Protein AF-A0A1H7RR85-F1 (afdb_monomer_lite)

pLDDT: mean 93.46, std 12.48, range [36.0, 98.44]

Structure (mmCIF, N/CA/C/O backbone):
data_AF-A0A1H7RR85-F1
#
_entry.id   AF-A0A1H7RR85-F1
#
loop_
_atom_site.group_PDB
_atom_site.id
_atom_site.type_symbol
_atom_site.label_atom_id
_atom_site.label_alt_id
_atom_site.label_comp_id
_atom_site.label_asym_id
_atom_site.label_entity_id
_atom_site.label_seq_id
_atom_site.pdbx_PDB_ins_code
_atom_site.Cartn_x
_atom_site.Cartn_y
_atom_site.Cartn_z
_atom_site.occupancy
_atom_site.B_iso_or_equiv
_atom_site.auth_seq_id
_atom_site.auth_comp_id
_atom_site.auth_asym_id
_atom_site.auth_atom_id
_atom_site.pdbx_PDB_model_num
ATOM 1 N N . MET A 1 1 ? 9.958 -6.791 -5.506 1.00 94.75 1 MET A N 1
ATOM 2 C CA . MET A 1 1 ? 10.403 -5.615 -4.716 1.00 94.75 1 MET A CA 1
ATOM 3 C C . MET A 1 1 ? 9.496 -5.443 -3.506 1.00 94.75 1 MET A C 1
ATOM 5 O O . MET A 1 1 ? 8.387 -5.970 -3.535 1.00 94.75 1 MET A O 1
ATOM 9 N N . LYS A 1 2 ? 9.946 -4.750 -2.452 1.00 96.06 2 LYS A N 1
ATOM 10 C CA . LYS A 1 2 ? 9.147 -4.487 -1.241 1.00 96.06 2 LYS A CA 1
ATOM 11 C C . LYS A 1 2 ? 8.922 -2.987 -1.073 1.00 96.06 2 LYS A C 1
ATOM 13 O O . LYS A 1 2 ? 9.828 -2.200 -1.328 1.00 96.06 2 LYS A O 1
ATOM 18 N N . ALA A 1 3 ? 7.730 -2.607 -0.629 1.00 97.44 3 ALA A N 1
ATOM 19 C CA . ALA A 1 3 ? 7.388 -1.239 -0.272 1.00 97.44 3 ALA A CA 1
ATOM 20 C C . ALA A 1 3 ? 6.760 -1.169 1.123 1.00 97.44 3 ALA A C 1
ATOM 22 O O . ALA A 1 3 ? 6.034 -2.073 1.548 1.00 97.44 3 ALA A O 1
ATOM 23 N N . VAL A 1 4 ? 7.047 -0.064 1.809 1.00 98.12 4 VAL A N 1
ATOM 24 C CA . VAL A 1 4 ? 6.327 0.401 2.996 1.00 98.12 4 VAL A CA 1
ATOM 25 C C . VAL A 1 4 ? 5.746 1.761 2.656 1.00 98.12 4 VAL A C 1
ATOM 27 O O . VAL A 1 4 ? 6.494 2.656 2.263 1.00 98.12 4 VAL A O 1
ATOM 30 N N . ALA A 1 5 ? 4.432 1.902 2.768 1.00 98.00 5 ALA A N 1
ATOM 31 C CA . ALA A 1 5 ? 3.703 3.086 2.347 1.00 98.00 5 ALA A CA 1
ATOM 32 C C . ALA A 1 5 ? 2.885 3.672 3.499 1.00 98.00 5 ALA A C 1
ATOM 34 O O . ALA A 1 5 ? 2.162 2.939 4.170 1.00 98.00 5 ALA A O 1
ATOM 35 N N . GLN A 1 6 ? 2.971 4.988 3.686 1.00 98.38 6 GLN A N 1
ATOM 36 C CA . GLN A 1 6 ? 2.063 5.741 4.545 1.00 98.38 6 GLN A CA 1
ATOM 37 C C . GLN A 1 6 ? 0.768 5.997 3.781 1.00 98.38 6 GLN A C 1
ATOM 39 O O . GLN A 1 6 ? 0.788 6.610 2.709 1.00 98.38 6 GLN A O 1
ATOM 44 N N . ILE A 1 7 ? -0.350 5.540 4.330 1.00 98.38 7 ILE A N 1
ATOM 45 C CA . ILE A 1 7 ? -1.663 5.611 3.698 1.00 98.38 7 ILE A CA 1
ATOM 46 C C . ILE A 1 7 ? -2.523 6.632 4.437 1.00 98.38 7 ILE A C 1
ATOM 48 O O . ILE A 1 7 ? -2.699 6.560 5.653 1.00 98.38 7 ILE A O 1
ATOM 52 N N . LYS A 1 8 ? -3.070 7.602 3.700 1.00 97.81 8 LYS A N 1
ATOM 53 C CA . LYS A 1 8 ? -4.035 8.553 4.257 1.00 97.81 8 LYS A CA 1
ATOM 54 C C . LYS A 1 8 ? -5.367 7.845 4.521 1.00 97.81 8 LYS A C 1
ATOM 56 O O . LYS A 1 8 ? -5.781 7.006 3.725 1.00 97.81 8 LYS A O 1
ATOM 61 N N . ASN A 1 9 ? -6.065 8.245 5.585 1.00 96.62 9 ASN A N 1
ATOM 62 C CA . ASN A 1 9 ? -7.387 7.725 5.952 1.00 96.62 9 ASN A CA 1
ATOM 63 C C . ASN A 1 9 ? -7.398 6.205 6.200 1.00 96.62 9 ASN A C 1
ATOM 65 O O . ASN A 1 9 ? -8.388 5.554 5.913 1.00 96.62 9 ASN A O 1
ATOM 69 N N . LEU A 1 10 ? -6.295 5.613 6.659 1.00 96.50 10 LEU A N 1
ATOM 70 C CA . LEU A 1 10 ? -6.257 4.217 7.096 1.00 96.50 10 LEU A CA 1
ATOM 71 C C . LEU A 1 10 ? -6.334 4.197 8.626 1.00 96.50 10 LEU A C 1
ATOM 73 O O . LEU A 1 10 ? -5.316 4.074 9.292 1.00 96.50 10 LEU A O 1
ATOM 77 N N . ASN A 1 11 ? -7.529 4.432 9.162 1.00 93.31 11 ASN A N 1
ATOM 78 C CA . ASN A 1 11 ? -7.777 4.714 10.582 1.00 93.31 11 ASN A CA 1
ATOM 79 C C . ASN A 1 11 ? -8.749 3.726 11.249 1.00 93.31 11 ASN A C 1
ATOM 81 O O . ASN A 1 11 ? -9.111 3.918 12.407 1.00 93.31 11 ASN A O 1
ATOM 85 N N . GLY A 1 12 ? -9.150 2.664 10.549 1.00 94.94 12 GLY A N 1
ATOM 86 C CA . GLY A 1 12 ? -10.060 1.665 11.087 1.00 94.94 12 GLY A CA 1
ATOM 87 C C . GLY A 1 12 ? -10.046 0.342 10.327 1.00 94.94 12 GLY A C 1
ATOM 88 O O . GLY A 1 12 ? -9.371 0.154 9.306 1.00 94.94 12 GLY A O 1
ATOM 89 N N . TYR A 1 13 ? -10.792 -0.619 10.872 1.00 96.38 13 TYR A N 1
ATOM 90 C CA . TYR A 1 13 ? -10.948 -1.949 10.283 1.00 96.38 13 TYR A CA 1
ATOM 91 C C . TYR A 1 13 ? -11.744 -1.917 8.975 1.00 96.38 13 TYR A C 1
ATOM 93 O O . TYR A 1 13 ? -11.463 -2.710 8.074 1.00 96.38 13 TYR A O 1
ATOM 101 N N . GLU A 1 14 ? -12.705 -1.002 8.841 1.00 96.88 14 GLU A N 1
ATOM 102 C CA . GLU A 1 14 ? -13.478 -0.835 7.609 1.00 96.88 14 GLU 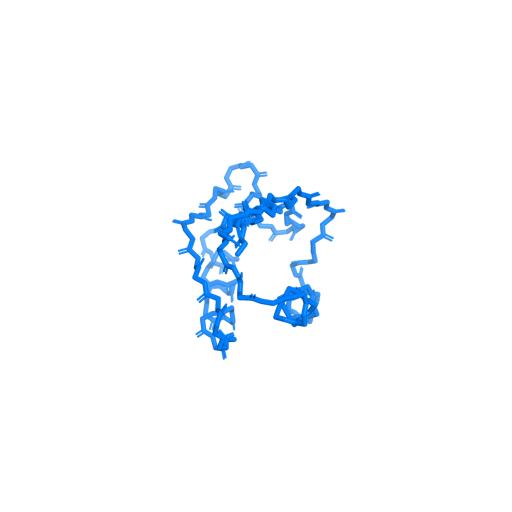A CA 1
ATOM 103 C C . GLU A 1 14 ? -12.579 -0.364 6.462 1.00 96.88 14 GLU A C 1
ATOM 105 O O . GLU A 1 14 ? -12.551 -0.979 5.393 1.00 96.88 14 GLU A O 1
ATOM 110 N N . GLU A 1 15 ? -11.745 0.642 6.717 1.00 97.25 15 GLU A N 1
ATOM 111 C CA . GLU A 1 15 ? -10.767 1.184 5.777 1.00 97.25 15 GLU A CA 1
ATOM 112 C C . GLU A 1 15 ? -9.721 0.130 5.403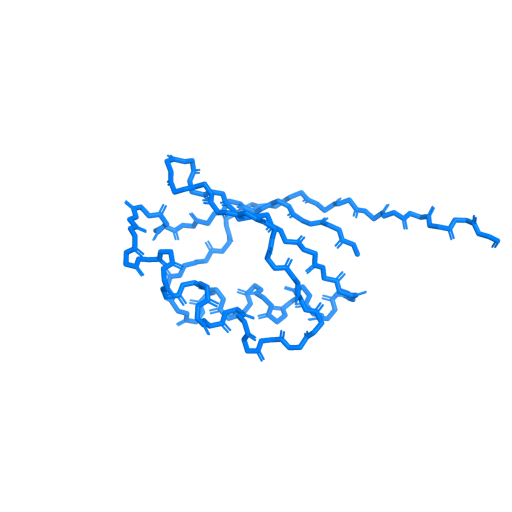 1.00 97.25 15 GLU A C 1
ATOM 114 O O . GLU A 1 15 ? -9.417 -0.066 4.222 1.00 97.25 15 GLU A O 1
ATOM 119 N N . LYS A 1 16 ? -9.224 -0.635 6.387 1.00 97.69 16 LYS A N 1
ATOM 120 C CA . LYS A 1 16 ? -8.340 -1.785 6.135 1.00 97.69 16 LYS A CA 1
ATOM 121 C C . LYS A 1 16 ? -8.988 -2.795 5.189 1.00 97.69 16 LYS A C 1
ATOM 123 O O . LYS A 1 16 ? -8.333 -3.254 4.251 1.00 97.69 16 LYS A O 1
ATOM 128 N N . ASN A 1 17 ? -10.258 -3.134 5.401 1.00 97.81 17 ASN A N 1
ATOM 129 C CA . ASN A 1 17 ? -10.980 -4.080 4.552 1.00 97.81 17 ASN A CA 1
ATOM 130 C C . ASN A 1 17 ? -11.189 -3.535 3.133 1.00 97.81 17 ASN A C 1
ATOM 132 O O . ASN A 1 17 ? -11.039 -4.282 2.163 1.00 97.81 17 ASN A O 1
ATOM 136 N N . ILE A 1 18 ? -11.478 -2.238 2.986 1.00 97.81 18 ILE A N 1
ATOM 137 C CA . ILE A 1 18 ? -11.576 -1.566 1.683 1.00 97.81 18 ILE A CA 1
ATOM 138 C C . ILE A 1 18 ? -10.238 -1.645 0.941 1.00 97.81 18 ILE A C 1
ATOM 140 O O . ILE A 1 18 ? -10.217 -2.054 -0.225 1.00 97.81 18 ILE A O 1
ATOM 144 N N . VAL A 1 19 ? -9.126 -1.312 1.603 1.00 98.12 19 VAL A N 1
ATOM 145 C CA . VAL A 1 19 ? -7.777 -1.389 1.023 1.00 98.12 19 VAL A CA 1
ATOM 146 C C . VAL A 1 19 ? -7.444 -2.825 0.614 1.00 98.12 19 VAL A C 1
ATOM 148 O O . VAL A 1 19 ? -7.115 -3.061 -0.548 1.00 98.12 19 VAL A O 1
ATOM 151 N N . LEU A 1 20 ? -7.596 -3.801 1.516 1.00 97.56 20 LEU A N 1
ATOM 152 C CA . LEU A 1 20 ? -7.297 -5.212 1.237 1.00 97.56 20 LEU A CA 1
ATOM 153 C C . LEU A 1 20 ? -8.087 -5.746 0.047 1.00 97.56 20 LEU A C 1
ATOM 155 O O . LEU A 1 20 ? -7.506 -6.327 -0.867 1.00 97.56 20 LEU A O 1
ATOM 159 N N . ARG A 1 21 ? -9.405 -5.527 0.043 1.00 97.38 21 ARG A N 1
ATOM 160 C CA . ARG A 1 21 ? -10.313 -6.030 -0.992 1.00 97.38 21 ARG A CA 1
ATOM 161 C C . ARG A 1 21 ? -9.978 -5.477 -2.375 1.00 97.38 21 ARG A C 1
ATOM 163 O O . ARG A 1 21 ? -10.160 -6.175 -3.365 1.00 97.38 21 ARG A O 1
ATOM 170 N N . ASN A 1 22 ? -9.570 -4.214 -2.465 1.00 98.12 22 ASN A N 1
ATOM 171 C CA . ASN A 1 22 ? -9.254 -3.584 -3.746 1.00 98.12 22 ASN A CA 1
ATOM 172 C C . ASN A 1 22 ? -7.848 -3.943 -4.225 1.00 98.12 22 ASN A C 1
ATOM 174 O O . ASN A 1 22 ? -7.673 -4.309 -5.386 1.00 98.12 22 ASN A O 1
ATOM 178 N N . LEU A 1 23 ? -6.866 -3.931 -3.325 1.00 97.75 23 LEU A N 1
ATOM 179 C CA . LEU A 1 23 ? -5.498 -4.286 -3.672 1.00 97.75 23 LEU A CA 1
ATOM 180 C C . LEU A 1 23 ? -5.358 -5.766 -4.045 1.00 97.75 23 LEU A C 1
ATOM 182 O O . LEU A 1 23 ? -4.629 -6.072 -4.983 1.00 97.75 23 LEU A O 1
ATOM 186 N N . SER A 1 24 ? -6.107 -6.680 -3.421 1.00 95.56 24 SER A N 1
ATOM 187 C CA . SER A 1 24 ? -6.071 -8.111 -3.771 1.00 95.56 24 SER A CA 1
ATOM 188 C C . SER A 1 24 ? -6.487 -8.426 -5.216 1.00 95.56 24 SER A C 1
ATOM 190 O O . SER A 1 24 ? -6.228 -9.528 -5.691 1.00 95.56 24 SER A O 1
ATOM 192 N N . ARG A 1 25 ? -7.102 -7.473 -5.932 1.00 95.44 25 ARG A N 1
ATOM 193 C CA . ARG A 1 25 ? -7.464 -7.600 -7.355 1.00 95.44 25 ARG A CA 1
ATOM 194 C C . ARG A 1 25 ? -6.350 -7.186 -8.309 1.00 95.44 25 ARG A C 1
ATOM 196 O O . ARG A 1 25 ? -6.455 -7.421 -9.511 1.00 95.44 25 ARG A O 1
ATOM 203 N N . ILE A 1 26 ? -5.298 -6.550 -7.802 1.00 96.38 26 ILE A N 1
ATOM 204 C CA . ILE A 1 26 ? -4.134 -6.196 -8.605 1.00 96.38 26 ILE A CA 1
ATOM 205 C C . ILE A 1 26 ? -3.258 -7.443 -8.707 1.00 96.38 26 ILE A C 1
ATOM 207 O O . ILE A 1 26 ? -2.756 -7.952 -7.709 1.00 96.38 26 ILE A O 1
ATOM 211 N N . MET A 1 27 ? -3.067 -7.943 -9.925 1.00 93.56 27 MET A N 1
ATOM 212 C CA . MET A 1 27 ? -2.127 -9.034 -10.176 1.00 93.56 27 MET A CA 1
ATOM 213 C C . MET A 1 27 ? -0.704 -8.626 -9.760 1.00 93.56 27 MET A C 1
ATOM 215 O O . MET A 1 27 ? -0.332 -7.453 -9.840 1.00 93.56 27 MET A O 1
ATOM 219 N N . ASP A 1 28 ? 0.095 -9.601 -9.328 1.00 95.56 28 ASP A N 1
ATOM 220 C CA . ASP A 1 28 ? 1.512 -9.430 -8.988 1.00 95.56 28 ASP A CA 1
ATOM 221 C C . ASP A 1 28 ? 1.813 -8.515 -7.791 1.00 95.56 28 ASP A C 1
ATOM 223 O O . ASP A 1 28 ? 2.920 -7.968 -7.671 1.00 95.56 28 ASP A O 1
ATOM 227 N N . ILE A 1 29 ? 0.848 -8.370 -6.879 1.00 96.69 29 ILE A N 1
ATOM 228 C CA . ILE A 1 29 ? 1.083 -7.813 -5.546 1.00 96.69 29 ILE A CA 1
ATOM 229 C C . ILE A 1 29 ? 0.890 -8.876 -4.469 1.00 96.69 29 ILE A C 1
ATOM 231 O O . ILE A 1 29 ? 0.096 -9.803 -4.612 1.00 96.69 29 ILE A O 1
ATOM 235 N N . LYS A 1 30 ? 1.573 -8.703 -3.339 1.00 96.94 30 LYS A N 1
ATOM 236 C CA . LYS A 1 30 ? 1.313 -9.471 -2.120 1.00 96.94 30 LYS A CA 1
ATOM 237 C C . LYS A 1 30 ? 1.313 -8.532 -0.929 1.00 96.94 30 LYS A C 1
ATOM 239 O O . LYS A 1 30 ? 2.348 -7.947 -0.617 1.00 96.94 30 LYS A O 1
ATOM 244 N N . ILE A 1 31 ? 0.176 -8.398 -0.255 1.00 97.31 31 ILE A N 1
ATOM 245 C CA . ILE A 1 31 ? 0.115 -7.661 1.009 1.00 97.31 31 ILE A CA 1
ATOM 246 C C . ILE A 1 31 ? 0.810 -8.500 2.082 1.00 97.31 31 ILE A C 1
ATOM 248 O O . ILE A 1 31 ? 0.542 -9.693 2.211 1.00 97.31 31 ILE A O 1
ATOM 252 N N . ILE A 1 32 ? 1.753 -7.886 2.792 1.00 97.38 32 ILE A N 1
ATOM 253 C CA . ILE A 1 32 ? 2.497 -8.513 3.886 1.00 97.38 32 ILE A CA 1
ATOM 254 C C . ILE A 1 32 ? 1.834 -8.182 5.213 1.00 97.38 32 ILE A C 1
ATOM 256 O O . ILE A 1 32 ? 1.609 -9.085 6.009 1.00 97.38 32 ILE A O 1
ATOM 260 N N . ASP A 1 33 ? 1.525 -6.905 5.431 1.00 96.81 33 ASP A N 1
ATOM 261 C CA . ASP A 1 33 ? 0.902 -6.440 6.664 1.00 96.81 33 ASP A CA 1
ATOM 262 C C . ASP A 1 33 ? 0.223 -5.076 6.472 1.00 96.81 33 ASP A C 1
ATOM 264 O O . ASP A 1 33 ? 0.545 -4.329 5.539 1.00 96.81 33 ASP A O 1
ATOM 268 N N . ILE A 1 34 ? -0.713 -4.763 7.367 1.00 97.50 34 ILE A N 1
ATOM 269 C CA . ILE A 1 34 ? -1.385 -3.469 7.481 1.00 97.50 34 ILE A CA 1
ATOM 270 C C . ILE A 1 34 ? -1.465 -3.092 8.958 1.00 97.50 34 ILE A C 1
ATOM 272 O O . ILE A 1 34 ? -2.241 -3.689 9.712 1.00 97.50 34 ILE A O 1
ATOM 276 N N . 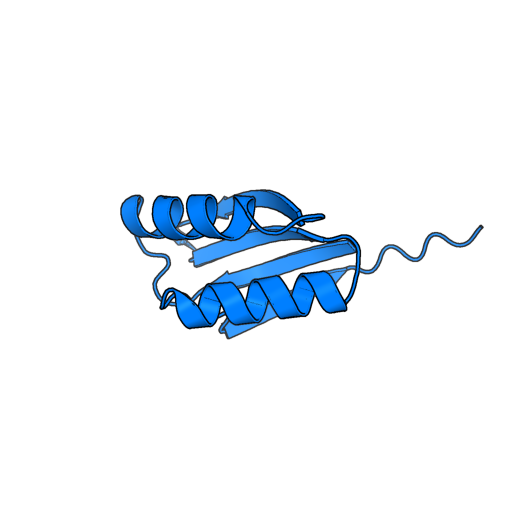ASP A 1 35 ? -0.721 -2.050 9.319 1.00 96.81 35 ASP A N 1
ATOM 277 C CA . ASP A 1 35 ? -0.725 -1.430 10.643 1.00 96.81 35 ASP A CA 1
ATOM 278 C C . ASP A 1 35 ? -1.686 -0.233 10.607 1.00 96.81 35 ASP A C 1
ATOM 280 O O . ASP A 1 35 ? -1.359 0.817 10.051 1.00 96.81 35 ASP A O 1
ATOM 284 N N . ILE A 1 36 ? -2.898 -0.420 11.142 1.00 96.75 36 ILE A N 1
ATOM 285 C CA . ILE A 1 36 ? -3.941 0.619 11.175 1.00 96.75 36 ILE A CA 1
ATOM 286 C C . ILE A 1 36 ? -3.540 1.759 12.119 1.00 96.75 36 ILE A C 1
ATOM 288 O O . ILE A 1 36 ? -3.719 2.919 11.768 1.00 96.75 36 ILE A O 1
ATOM 292 N N . GLU A 1 37 ? -2.943 1.445 13.271 1.00 95.94 37 GLU A N 1
ATOM 293 C CA . GLU A 1 37 ? -2.552 2.442 14.279 1.00 95.94 37 GLU A CA 1
ATOM 294 C C . GLU A 1 37 ? -1.559 3.460 13.709 1.00 95.94 37 GLU A C 1
ATOM 296 O O . GLU A 1 37 ? -1.622 4.653 14.004 1.00 95.94 37 GLU A O 1
ATOM 301 N N . LYS A 1 38 ? -0.645 3.000 12.845 1.00 96.38 38 LYS A N 1
ATOM 302 C CA . LYS A 1 38 ? 0.328 3.868 12.164 1.00 96.38 38 LYS A CA 1
ATOM 303 C C . LYS A 1 38 ? -0.097 4.296 10.759 1.00 96.38 38 LYS A C 1
ATOM 305 O O . LYS A 1 38 ? 0.609 5.083 10.128 1.00 96.38 38 LYS A O 1
ATOM 310 N N . GLY A 1 39 ? -1.199 3.772 10.229 1.00 97.25 39 GLY A N 1
ATOM 311 C CA . GLY A 1 39 ? -1.609 3.976 8.839 1.00 97.25 39 GLY A CA 1
ATOM 312 C C . GLY A 1 39 ? -0.580 3.469 7.816 1.00 97.25 39 GLY A C 1
ATOM 313 O O . GLY A 1 39 ? -0.373 4.109 6.782 1.00 97.25 39 GLY A O 1
ATOM 314 N N . LEU A 1 40 ? 0.094 2.347 8.092 1.00 98.06 40 LEU A N 1
ATOM 315 C CA . LEU A 1 40 ? 1.132 1.784 7.221 1.00 98.06 40 LEU A CA 1
ATOM 316 C C . LEU A 1 40 ? 0.650 0.553 6.451 1.00 98.06 40 LEU A C 1
ATOM 318 O O . LEU A 1 40 ? 0.029 -0.356 7.000 1.00 98.06 40 LEU A O 1
ATOM 322 N N . LEU A 1 41 ? 1.035 0.492 5.177 1.00 98.25 41 LEU A N 1
ATOM 323 C CA . LEU A 1 41 ? 0.830 -0.647 4.288 1.00 98.25 41 LEU A CA 1
ATOM 324 C C . LEU A 1 41 ? 2.177 -1.247 3.876 1.00 98.25 41 LEU A C 1
ATOM 326 O O . LEU A 1 41 ? 3.015 -0.571 3.273 1.00 98.25 41 LEU A O 1
ATOM 330 N N . PHE A 1 42 ? 2.357 -2.539 4.140 1.00 98.00 42 PHE A N 1
ATOM 331 C CA . PHE A 1 42 ? 3.539 -3.308 3.762 1.00 98.00 42 PHE A CA 1
ATOM 332 C C . PHE A 1 42 ? 3.167 -4.273 2.642 1.00 98.00 42 PHE A C 1
ATOM 334 O O . PHE A 1 42 ? 2.298 -5.127 2.816 1.00 98.00 42 PHE A O 1
ATOM 341 N N . PHE A 1 43 ? 3.831 -4.180 1.491 1.00 97.56 43 PHE A N 1
ATOM 342 C CA . PHE A 1 43 ? 3.505 -5.038 0.352 1.00 97.56 43 PHE A CA 1
ATOM 343 C C . PHE A 1 43 ? 4.713 -5.351 -0.528 1.00 97.56 43 PHE A C 1
ATOM 345 O O . PHE A 1 43 ? 5.689 -4.601 -0.601 1.00 97.56 43 PHE A O 1
ATOM 352 N N . LEU A 1 44 ? 4.636 -6.491 -1.207 1.00 97.38 44 LEU A N 1
ATOM 353 C CA . LEU A 1 44 ? 5.509 -6.854 -2.309 1.00 97.38 44 LEU A CA 1
ATOM 354 C C . LEU A 1 44 ? 4.817 -6.549 -3.631 1.00 97.38 44 LEU A C 1
ATOM 356 O O . LEU A 1 44 ? 3.594 -6.636 -3.742 1.00 97.38 44 LEU A O 1
ATOM 360 N N . TYR A 1 45 ? 5.621 -6.229 -4.634 1.00 96.56 45 TYR A N 1
ATOM 361 C CA . TYR A 1 45 ? 5.170 -5.963 -5.993 1.00 96.56 45 TYR A CA 1
ATOM 362 C C . TYR A 1 45 ? 6.225 -6.434 -7.002 1.00 96.56 45 TYR A C 1
ATOM 364 O O . TYR A 1 45 ? 7.432 -6.366 -6.724 1.00 96.56 45 TYR A O 1
ATOM 372 N N . ALA A 1 46 ? 5.786 -6.925 -8.162 1.00 95.44 46 ALA A N 1
ATOM 373 C CA . ALA A 1 46 ? 6.691 -7.496 -9.164 1.00 95.44 46 ALA A CA 1
ATOM 374 C C . ALA A 1 46 ? 7.423 -6.452 -10.018 1.00 95.44 46 ALA A C 1
ATOM 376 O O . ALA A 1 46 ? 8.597 -6.637 -10.324 1.00 95.44 46 ALA A O 1
ATOM 377 N N . SER A 1 47 ? 6.768 -5.343 -10.381 1.00 95.38 47 SER A N 1
ATOM 378 C CA . SER A 1 47 ? 7.323 -4.355 -11.321 1.00 95.38 47 SER A CA 1
ATOM 379 C C . SER A 1 47 ? 6.987 -2.906 -10.936 1.00 95.38 4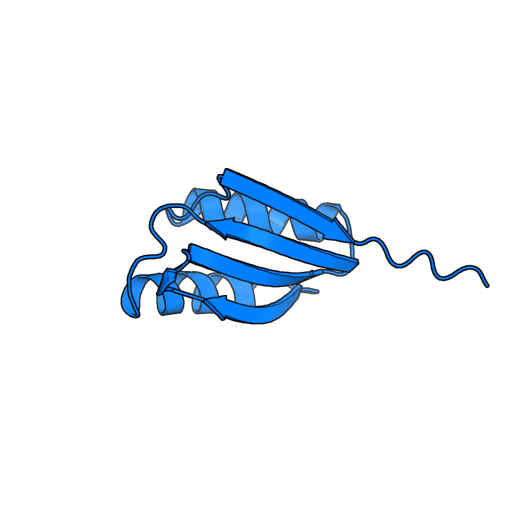7 SER A C 1
ATOM 381 O O . SER A 1 47 ? 6.009 -2.675 -10.217 1.00 95.38 47 SER A O 1
ATOM 383 N N . PRO A 1 48 ? 7.732 -1.897 -11.435 1.00 94.81 48 PRO A N 1
ATOM 384 C CA . PRO A 1 48 ? 7.379 -0.490 -11.228 1.00 94.81 48 PRO A CA 1
ATOM 385 C C . PRO A 1 48 ? 5.967 -0.148 -11.727 1.00 94.81 48 PRO A C 1
ATOM 387 O O . PRO A 1 48 ? 5.272 0.653 -11.106 1.00 94.81 48 PRO A O 1
ATOM 390 N N . LEU A 1 49 ? 5.510 -0.801 -12.801 1.00 96.19 49 LEU A N 1
ATOM 391 C CA . LEU A 1 49 ? 4.149 -0.648 -13.314 1.00 96.19 49 LEU A CA 1
ATOM 392 C C . LEU A 1 49 ? 3.109 -1.144 -12.300 1.00 96.19 49 LEU A C 1
ATOM 394 O O . LEU A 1 49 ? 2.111 -0.467 -12.057 1.00 96.19 49 LEU A O 1
ATOM 398 N N . THR A 1 50 ? 3.358 -2.291 -11.663 1.00 96.81 50 THR A N 1
ATOM 399 C CA . THR A 1 50 ? 2.494 -2.822 -10.600 1.00 96.81 50 THR A CA 1
ATOM 400 C C . THR A 1 50 ? 2.411 -1.851 -9.417 1.00 96.81 50 THR A C 1
ATOM 402 O O . THR A 1 50 ? 1.329 -1.615 -8.886 1.00 96.81 50 THR A O 1
ATOM 405 N N . PHE A 1 51 ? 3.526 -1.216 -9.041 1.00 97.38 51 PHE A N 1
ATOM 406 C CA . PHE A 1 51 ? 3.530 -0.186 -7.998 1.00 97.38 51 PHE A CA 1
ATOM 407 C C . PHE A 1 51 ? 2.669 1.032 -8.373 1.00 97.38 51 PHE A C 1
ATOM 409 O O . PHE A 1 51 ? 1.899 1.519 -7.544 1.00 97.38 51 PHE A O 1
ATOM 416 N N . GLN A 1 52 ? 2.741 1.506 -9.624 1.00 97.38 52 GLN A N 1
ATOM 417 C CA . GLN A 1 52 ? 1.880 2.604 -10.085 1.00 97.38 52 GLN A CA 1
ATOM 418 C C . GLN A 1 52 ? 0.395 2.228 -10.029 1.00 97.38 52 GLN A C 1
ATOM 420 O O . GLN A 1 52 ? -0.409 3.043 -9.579 1.00 97.38 52 GLN A O 1
ATOM 425 N N . LYS A 1 53 ? 0.033 0.989 -10.394 1.00 97.94 53 LYS A N 1
ATOM 426 C CA . LYS A 1 53 ? -1.345 0.485 -10.255 1.00 97.94 53 LYS A CA 1
ATOM 427 C C . LYS A 1 53 ? -1.824 0.531 -8.803 1.00 97.94 53 LYS A C 1
ATOM 429 O O . LYS A 1 53 ? -2.916 1.023 -8.549 1.00 97.94 53 LYS A O 1
ATOM 434 N N . VAL A 1 54 ? -0.995 0.095 -7.848 1.00 98.12 54 VAL A N 1
ATOM 435 C CA . VAL A 1 54 ? -1.312 0.179 -6.408 1.00 98.12 54 VAL A CA 1
ATOM 436 C C . VAL A 1 54 ? -1.571 1.625 -5.990 1.00 98.12 54 VAL A C 1
ATOM 438 O O . VAL A 1 54 ? -2.579 1.910 -5.350 1.00 98.12 54 VAL A O 1
ATOM 441 N N . ARG A 1 55 ? -0.694 2.556 -6.381 1.00 98.12 55 ARG A N 1
ATOM 442 C CA . ARG A 1 55 ? -0.838 3.982 -6.055 1.00 98.12 55 ARG A CA 1
ATOM 443 C C . ARG A 1 55 ? -2.123 4.585 -6.636 1.00 98.12 55 ARG A C 1
ATOM 445 O O . ARG A 1 55 ? -2.798 5.341 -5.941 1.00 98.12 55 ARG A O 1
ATOM 452 N N . GLN A 1 56 ? -2.450 4.266 -7.887 1.00 98.31 56 GLN A N 1
ATOM 453 C CA . GLN A 1 56 ? -3.672 4.733 -8.547 1.00 98.31 56 GLN A CA 1
ATOM 454 C C . GLN A 1 56 ? -4.926 4.161 -7.886 1.00 98.31 56 GLN A C 1
ATOM 456 O O . GLN A 1 56 ? -5.868 4.904 -7.625 1.00 98.31 56 GLN A O 1
ATOM 461 N N . GLU A 1 57 ? -4.922 2.868 -7.566 1.00 98.38 57 GLU A N 1
ATOM 462 C CA . GLU A 1 57 ? -6.059 2.209 -6.929 1.00 98.38 57 GLU A CA 1
ATOM 463 C C . GLU A 1 57 ? -6.319 2.769 -5.530 1.00 98.38 57 GLU A C 1
ATOM 465 O O . GLU A 1 57 ? -7.451 3.116 -5.211 1.00 98.38 57 GLU A O 1
ATOM 470 N N . LEU A 1 58 ? -5.265 2.951 -4.730 1.00 98.38 58 LEU A N 1
ATOM 471 C CA . LEU A 1 58 ? -5.327 3.593 -3.415 1.00 98.38 58 LEU A CA 1
ATOM 472 C C . LEU A 1 58 ? -5.915 5.010 -3.481 1.00 98.38 58 LEU A C 1
ATOM 474 O O . LEU A 1 58 ? -6.770 5.367 -2.672 1.00 98.38 58 LEU A O 1
ATOM 478 N N . LEU A 1 59 ? -5.497 5.809 -4.467 1.00 98.44 59 LEU A N 1
ATOM 479 C CA . LEU A 1 59 ? -6.067 7.136 -4.701 1.00 98.44 59 LEU A CA 1
ATOM 480 C C . LEU A 1 59 ? -7.557 7.049 -5.071 1.00 98.44 59 LEU A C 1
ATOM 482 O O . LEU A 1 59 ? -8.364 7.786 -4.508 1.00 98.44 59 LEU A O 1
ATOM 486 N N . ARG A 1 60 ? -7.922 6.131 -5.975 1.00 98.38 60 ARG A N 1
ATOM 487 C CA . ARG A 1 60 ? -9.297 5.928 -6.461 1.00 98.38 60 ARG A CA 1
ATOM 488 C C . ARG A 1 60 ? -10.273 5.583 -5.336 1.00 98.38 60 ARG A C 1
ATOM 490 O O . ARG A 1 60 ? -11.420 6.014 -5.379 1.00 98.38 60 ARG A O 1
ATOM 497 N N . ILE A 1 61 ? -9.827 4.815 -4.344 1.00 97.81 61 ILE A N 1
ATOM 498 C CA . ILE A 1 61 ? -10.655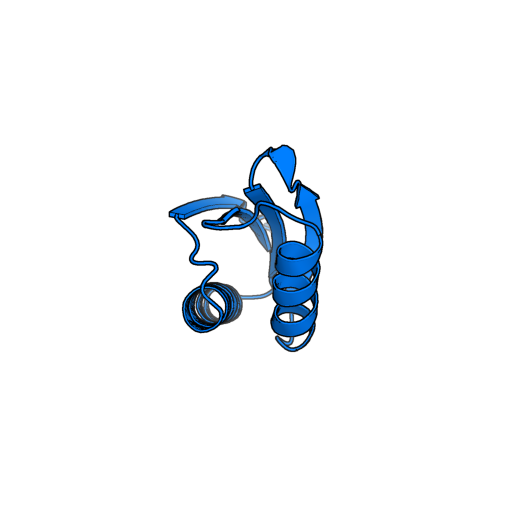 4.376 -3.211 1.00 97.81 61 ILE A CA 1
ATOM 499 C C . ILE A 1 61 ? -10.604 5.327 -2.004 1.00 97.81 61 ILE A C 1
ATOM 501 O O . ILE A 1 61 ? -11.128 4.982 -0.953 1.00 97.81 61 ILE A O 1
ATOM 505 N N . GLY A 1 62 ? -9.981 6.507 -2.129 1.00 97.94 62 GLY A N 1
ATOM 506 C CA . GLY A 1 62 ? -9.946 7.514 -1.059 1.00 97.94 62 GLY A CA 1
ATOM 507 C C . GLY A 1 62 ? -8.874 7.295 0.015 1.00 97.94 62 GLY A C 1
ATOM 508 O O . GLY A 1 62 ? -8.868 8.001 1.027 1.00 97.94 62 GLY A O 1
ATOM 509 N N . HIS A 1 63 ? -7.928 6.384 -0.229 1.00 98.31 63 HIS A N 1
ATOM 510 C CA . HIS A 1 63 ? -6.821 6.042 0.667 1.00 98.31 63 HIS A CA 1
ATOM 511 C C . HIS A 1 63 ? -5.453 6.339 0.023 1.00 98.31 63 HIS A C 1
ATOM 513 O O . HIS A 1 63 ? -4.638 5.430 -0.138 1.00 98.31 63 HIS A O 1
ATOM 519 N N . PRO A 1 64 ? -5.169 7.582 -0.417 1.00 98.12 64 PRO A N 1
ATOM 520 C CA . PRO A 1 64 ? -3.960 7.873 -1.177 1.00 98.12 64 PRO A CA 1
ATOM 521 C C . PRO A 1 64 ? -2.684 7.634 -0.364 1.00 98.12 64 PRO A C 1
ATOM 523 O O . PRO A 1 64 ? -2.604 7.926 0.831 1.00 98.12 64 PRO A O 1
ATOM 526 N N . MET A 1 65 ? -1.651 7.164 -1.059 1.00 97.94 65 MET A N 1
ATOM 527 C CA . MET A 1 65 ? -0.302 7.029 -0.517 1.00 97.94 65 MET A CA 1
ATOM 528 C C . MET A 1 65 ? 0.334 8.415 -0.332 1.00 97.94 65 MET A C 1
ATOM 530 O O . MET A 1 65 ? 0.477 9.159 -1.301 1.00 97.94 65 MET A O 1
ATOM 534 N N . GLN A 1 66 ? 0.717 8.759 0.898 1.00 97.62 66 GLN A N 1
ATOM 535 C CA . GLN A 1 66 ? 1.349 10.041 1.237 1.00 97.62 66 GLN A CA 1
ATOM 536 C C . GLN A 1 66 ? 2.863 10.002 1.044 1.00 97.62 66 GLN A C 1
ATOM 538 O O . GLN A 1 66 ? 3.461 10.936 0.519 1.00 97.62 66 GLN A O 1
ATOM 543 N N . SER A 1 67 ? 3.485 8.909 1.471 1.00 97.50 67 SER A N 1
ATOM 544 C CA . SER A 1 67 ? 4.918 8.676 1.342 1.00 97.50 67 SER A CA 1
ATOM 545 C C . SER A 1 67 ? 5.183 7.181 1.243 1.00 97.50 67 SER A C 1
ATOM 547 O O . SER A 1 67 ? 4.334 6.360 1.602 1.00 97.50 67 SER A O 1
ATOM 549 N N . TYR A 1 68 ? 6.349 6.811 0.724 1.00 97.25 68 TYR A N 1
ATOM 550 C CA . TYR A 1 68 ? 6.747 5.415 0.637 1.00 97.25 68 TYR A CA 1
ATOM 551 C C . TYR A 1 68 ? 8.260 5.247 0.660 1.00 97.25 68 TYR A C 1
ATOM 553 O O . TYR A 1 68 ? 9.016 6.135 0.268 1.00 97.25 68 TYR A O 1
ATOM 561 N N . LYS A 1 69 ? 8.694 4.064 1.088 1.00 96.44 69 LYS A N 1
ATOM 562 C CA . LYS A 1 69 ? 10.067 3.580 0.953 1.00 96.44 69 LYS A CA 1
ATOM 563 C C . LYS A 1 69 ? 10.036 2.267 0.185 1.00 96.44 69 LYS A C 1
ATOM 565 O O . LYS A 1 69 ? 9.349 1.334 0.600 1.00 96.44 69 LYS A O 1
ATOM 570 N N . CYS A 1 70 ? 10.782 2.195 -0.912 1.00 92.94 70 CYS A N 1
ATOM 571 C CA . CYS A 1 70 ? 10.924 0.979 -1.706 1.00 92.94 70 CYS A CA 1
ATOM 572 C C . CYS A 1 70 ? 12.311 0.384 -1.488 1.00 92.94 70 CYS A C 1
ATOM 574 O O . CYS A 1 70 ? 13.312 1.088 -1.603 1.00 92.94 70 CYS A O 1
ATOM 576 N N . THR A 1 71 ? 12.377 -0.916 -1.223 1.00 87.94 71 THR A N 1
ATOM 577 C CA . THR A 1 71 ? 13.626 -1.669 -1.281 1.00 87.94 71 THR A CA 1
ATOM 578 C C . THR A 1 71 ? 13.623 -2.520 -2.543 1.00 87.94 71 THR A C 1
ATOM 580 O O . THR A 1 71 ? 12.795 -3.420 -2.745 1.00 87.94 71 THR A O 1
ATOM 583 N N . ILE A 1 72 ? 14.549 -2.188 -3.438 1.00 76.19 72 ILE A N 1
ATOM 584 C CA . ILE A 1 72 ? 14.842 -2.990 -4.617 1.00 76.19 72 ILE A CA 1
ATOM 585 C C . ILE A 1 72 ? 15.887 -3.999 -4.164 1.00 76.19 72 ILE A C 1
ATOM 587 O O . ILE A 1 72 ? 17.019 -3.632 -3.866 1.00 76.19 72 ILE A O 1
ATOM 591 N N . SER A 1 73 ? 15.504 -5.269 -4.057 1.00 60.84 73 SER A N 1
ATOM 592 C CA . SER A 1 73 ? 16.494 -6.332 -3.940 1.00 60.84 73 SER A CA 1
ATOM 593 C C . SER A 1 73 ? 17.180 -6.442 -5.299 1.00 60.84 73 SER A C 1
ATOM 595 O O . SER A 1 73 ? 16.626 -7.043 -6.220 1.00 60.84 73 SER A O 1
ATOM 597 N N . SER A 1 74 ? 18.341 -5.814 -5.459 1.00 51.41 74 SER A N 1
ATOM 598 C CA . SER A 1 74 ? 19.234 -6.115 -6.570 1.00 51.41 74 SER A CA 1
ATOM 599 C C . SER A 1 74 ? 19.707 -7.555 -6.391 1.00 51.41 74 SER A C 1
ATOM 601 O O . SER A 1 74 ? 20.640 -7.832 -5.640 1.00 51.41 74 SER A O 1
ATOM 603 N N . SER A 1 75 ? 19.012 -8.496 -7.021 1.00 47.94 75 SER A N 1
ATOM 604 C CA . SER A 1 75 ? 19.544 -9.834 -7.228 1.00 47.94 75 SER A CA 1
ATOM 605 C C . SER A 1 75 ? 20.620 -9.723 -8.302 1.00 47.94 75 SER A C 1
ATOM 607 O O . SER A 1 75 ? 20.334 -9.896 -9.481 1.00 47.94 75 SER A O 1
ATOM 609 N N . SER A 1 76 ? 21.841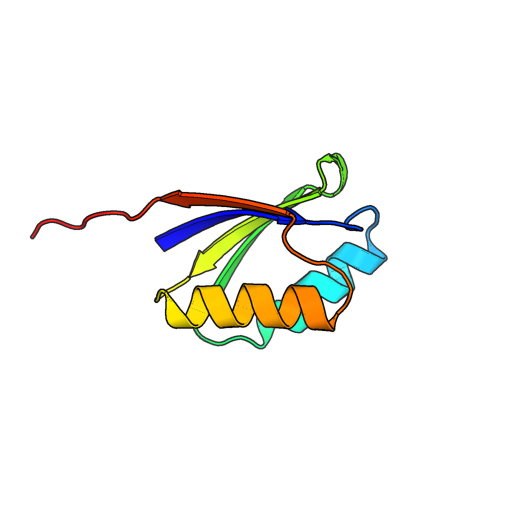 -9.375 -7.896 1.00 43.91 76 SER A N 1
ATOM 610 C CA . SER A 1 76 ? 23.024 -9.637 -8.709 1.00 43.91 76 SER A CA 1
ATOM 611 C C . SER A 1 76 ? 23.150 -11.155 -8.841 1.00 43.91 76 SER A C 1
ATOM 613 O O . SER A 1 76 ? 23.387 -11.846 -7.848 1.00 43.91 76 SER A O 1
ATOM 615 N N . LYS A 1 77 ? 22.921 -11.666 -10.045 1.00 36.00 77 LYS A N 1
ATOM 616 C CA . LYS A 1 77 ? 23.456 -12.942 -10.511 1.00 36.00 77 LYS A CA 1
ATOM 617 C C . LYS A 1 77 ? 24.264 -12.660 -11.760 1.00 36.00 77 LYS A C 1
ATOM 619 O O . LYS A 1 77 ? 23.779 -11.835 -12.566 1.00 36.00 77 LYS A O 1
#

Foldseek 3Di:
DKKKFQKPPLQDPVSVCLLCVQLVPQPAKDWPDADSVRNITIIGGDDPVSVVVSQVSCVVSVTHTPDMDDDDPPPDD

Secondary structure (DSSP, 8-state):
-EEEEEETT--SHHHHHHHHHHHTTSTTEEEEEEETTTTEEEEEESSHHHHHHHHHHHHHTT--EEEEEEE------

Organism: NCBI:txid228957

Sequence (77 aa):
MKAVAQIKNLNGYEEKNIVLRNLSRIMDIKIIDIDIEKGLLFFLYASPLTFQKVRQELLRIGHPMQSYKCTISSSSK

Radius of gyration: 12.02 Å; chains: 1; bounding box: 37×23×28 Å